Protein AF-A0AAW6JU43-F1 (afdb_monomer)

Foldseek 3Di:
DDKAWDDWDWDQDPQRKIWIKTKIFAPADQPPDRHRIWMWIWIDGPPDTDDIDTPNDDDDDD

Mean predicted aligned error: 5.8 Å

Secondary structure (DSSP, 8-state):
-PPEEEEEEEEE-TTSEEEEEEEEE-SSPPTT--SSEEEEEEEEETTEEEEEEES-------

Nearest PDB structures (foldseek):
  8v1l-assembly2_D  TM=4.881E-01  e=1.856E+00  Homo sapiens
  8th1-assembly1_D  TM=4.949E-01  e=2.735E+00  Homo sapiens
  8th5-assembly1_A  TM=4.948E-01  e=3.413E+00  Homo sapiens
  7xhg-assembly1_A  TM=4.879E-01  e=4.030E+00  Homo sapiens
  8th1-assembl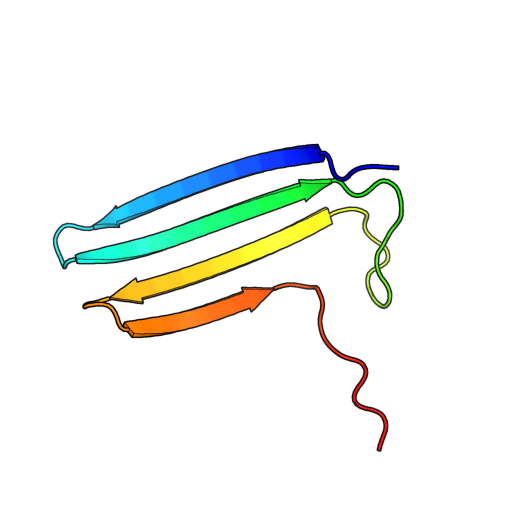y1_C  TM=4.975E-01  e=5.619E+00  Homo sapiens

Solvent-accessible surface area (backbone atoms only — not comparable to full-atom values): 3779 Å² total; per-residue (Å²): 130,71,69,42,82,74,46,78,50,76,48,74,47,96,86,54,33,37,44,34,42,39,34,28,40,38,81,58,50,56,81,89,45,85,52,38,68,46,44,38,41,39,33,31,42,86,93,39,82,76,44,77,46,60,75,78,67,69,90,79,76,132

Radius of gyration: 14.09 Å; Cα contacts (8 Å, |Δi|>4): 115; chains: 1; bounding box: 43×17×30 Å

Sequence (62 aa):
MKATLIAKAKEVNDDGSIVEVVIWELPEPTPPSTHKYKYRLFYGQNGKCRIRYDNERTKRRS

pLDDT: mean 86.9, std 15.12, range [41.44, 98.0]

Structure (mmCIF, N/CA/C/O backbone):
data_AF-A0AAW6JU43-F1
#
_entry.id   AF-A0AAW6JU43-F1
#
loop_
_atom_site.group_PDB
_atom_site.id
_atom_site.type_symbol
_atom_site.label_atom_id
_atom_site.label_alt_id
_atom_site.label_comp_id
_atom_site.label_asym_id
_atom_site.label_entity_id
_atom_site.label_seq_id
_atom_site.pdbx_PDB_ins_code
_atom_site.Cartn_x
_atom_site.Cartn_y
_atom_site.Cartn_z
_atom_site.occupancy
_atom_site.B_iso_or_equiv
_atom_site.auth_seq_id
_atom_site.auth_comp_id
_atom_site.auth_asym_id
_atom_site.auth_atom_id
_atom_site.pdbx_PDB_model_num
ATOM 1 N N . MET A 1 1 ? 13.790 10.605 -13.541 1.00 61.94 1 MET A N 1
ATOM 2 C CA . MET A 1 1 ? 12.551 10.035 -14.120 1.00 61.94 1 MET A CA 1
ATOM 3 C C . MET A 1 1 ? 11.567 9.801 -12.963 1.00 61.94 1 MET A C 1
ATOM 5 O O . MET A 1 1 ? 12.035 9.453 -11.885 1.00 61.94 1 MET A O 1
ATOM 9 N N . LYS A 1 2 ? 10.272 10.134 -13.095 1.00 81.56 2 LYS A N 1
ATOM 10 C CA . LYS A 1 2 ? 9.307 10.155 -11.967 1.00 81.56 2 LYS A CA 1
ATOM 11 C C . LYS A 1 2 ? 8.528 8.839 -11.874 1.00 81.56 2 LYS A C 1
ATOM 13 O O . LYS A 1 2 ? 8.291 8.210 -12.894 1.00 81.56 2 LYS A O 1
ATOM 18 N N . ALA A 1 3 ? 8.135 8.453 -10.662 1.00 91.12 3 ALA A N 1
ATOM 19 C CA . ALA A 1 3 ? 7.217 7.340 -10.443 1.00 91.12 3 ALA A CA 1
ATOM 20 C C . ALA A 1 3 ? 5.792 7.714 -10.889 1.00 91.12 3 ALA A C 1
ATOM 22 O O . ALA A 1 3 ? 5.333 8.826 -10.610 1.00 91.12 3 ALA A O 1
ATOM 23 N N . THR A 1 4 ? 5.096 6.780 -11.530 1.00 95.19 4 THR A N 1
ATOM 24 C CA . THR A 1 4 ? 3.709 6.919 -11.989 1.00 95.19 4 THR A CA 1
ATOM 25 C C . THR A 1 4 ? 2.782 6.240 -10.992 1.00 95.19 4 THR A C 1
ATOM 27 O O . THR A 1 4 ? 3.002 5.089 -10.632 1.00 95.19 4 THR A O 1
ATOM 30 N N . LEU A 1 5 ? 1.747 6.933 -10.516 1.00 95.62 5 LEU A N 1
ATOM 31 C CA . LEU A 1 5 ? 0.731 6.317 -9.662 1.00 95.62 5 LEU A CA 1
ATOM 32 C C . LEU A 1 5 ? -0.156 5.402 -10.514 1.00 95.62 5 LEU A C 1
ATOM 34 O O . LEU A 1 5 ? -0.798 5.878 -11.444 1.00 95.62 5 LEU A O 1
ATOM 38 N N . ILE A 1 6 ? -0.194 4.114 -10.179 1.00 96.44 6 ILE A N 1
ATOM 39 C CA . ILE A 1 6 ? -1.009 3.114 -10.882 1.00 96.44 6 ILE A CA 1
ATOM 40 C C . ILE A 1 6 ? -2.332 2.906 -10.160 1.00 96.44 6 ILE A C 1
ATOM 42 O O . ILE A 1 6 ? -3.389 2.889 -10.782 1.00 96.44 6 ILE A O 1
ATOM 46 N N . ALA A 1 7 ? -2.278 2.769 -8.835 1.00 95.31 7 ALA A N 1
ATOM 47 C CA . ALA A 1 7 ? -3.464 2.552 -8.027 1.00 95.31 7 ALA A CA 1
ATOM 48 C C . ALA A 1 7 ? -3.333 3.238 -6.672 1.00 95.31 7 ALA A C 1
ATOM 50 O O . ALA A 1 7 ? -2.272 3.226 -6.042 1.00 95.31 7 ALA A O 1
ATOM 51 N N . LYS A 1 8 ? -4.444 3.805 -6.210 1.00 97.12 8 LYS A N 1
ATOM 52 C CA . LYS A 1 8 ? -4.612 4.278 -4.843 1.00 97.12 8 LYS A CA 1
ATOM 53 C C . LYS A 1 8 ? -6.015 3.921 -4.383 1.00 97.12 8 LYS A C 1
ATOM 55 O O . LYS A 1 8 ? -6.983 4.442 -4.926 1.00 97.12 8 LYS A O 1
ATOM 60 N N . ALA A 1 9 ? -6.100 3.062 -3.380 1.00 97.12 9 ALA A N 1
ATOM 61 C CA . ALA A 1 9 ? -7.346 2.685 -2.738 1.00 97.12 9 ALA A CA 1
ATOM 62 C C . ALA A 1 9 ? -7.239 2.979 -1.246 1.00 97.12 9 ALA A C 1
ATOM 64 O O . ALA A 1 9 ? -6.221 2.678 -0.620 1.00 97.12 9 ALA A O 1
ATOM 65 N N . LYS A 1 10 ? -8.285 3.581 -0.688 1.00 97.00 10 LYS A N 1
ATOM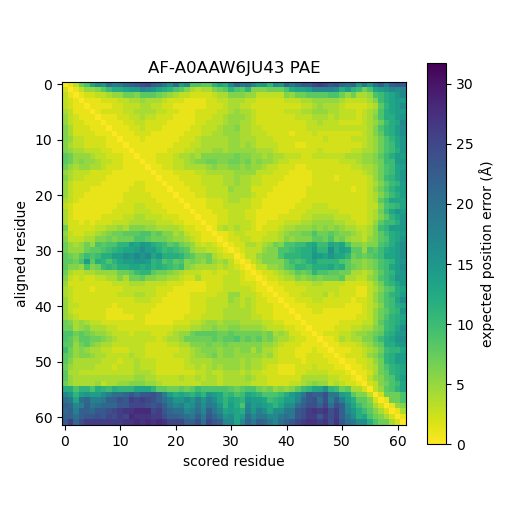 66 C CA . LYS A 1 10 ? -8.425 3.796 0.746 1.00 97.00 10 LYS A CA 1
ATOM 67 C C . LYS A 1 10 ? -9.842 3.433 1.140 1.00 97.00 10 LYS A C 1
ATOM 69 O O . LYS A 1 10 ? -10.787 3.999 0.599 1.00 97.00 10 LYS A O 1
ATOM 74 N N . GLU A 1 11 ? -9.950 2.542 2.104 1.00 97.50 11 GLU A N 1
ATOM 75 C CA . GLU A 1 11 ? -11.204 2.083 2.673 1.00 97.50 11 GLU A CA 1
ATOM 76 C C . GLU A 1 11 ? -11.227 2.430 4.158 1.00 97.50 11 GLU A C 1
ATOM 78 O O . GLU A 1 11 ? -10.206 2.336 4.850 1.00 97.50 11 GLU A O 1
ATOM 83 N N . VAL A 1 12 ? -12.384 2.887 4.624 1.00 96.69 12 VAL A N 1
ATOM 84 C CA . VAL A 1 12 ? -12.664 3.127 6.037 1.00 96.69 12 VAL A CA 1
ATOM 85 C C . VAL A 1 12 ? -13.848 2.244 6.384 1.00 96.69 12 VAL A C 1
ATOM 87 O O . VAL A 1 12 ? -14.917 2.409 5.802 1.00 96.69 12 VAL A O 1
ATOM 90 N N . ASN A 1 13 ? -13.632 1.307 7.295 1.00 96.06 13 ASN A N 1
ATOM 91 C CA . ASN A 1 13 ? -14.649 0.370 7.746 1.00 96.06 13 ASN A CA 1
ATOM 92 C C . ASN A 1 13 ? -15.496 0.981 8.868 1.00 96.06 13 ASN A C 1
ATOM 94 O O . ASN A 1 13 ? -15.059 1.907 9.559 1.00 96.06 13 ASN A O 1
ATOM 98 N N . ASP A 1 14 ? -16.670 0.398 9.106 1.00 96.38 14 ASP A N 1
ATOM 99 C CA . ASP A 1 14 ? -17.605 0.833 10.154 1.00 96.38 14 ASP A CA 1
ATOM 100 C C . ASP A 1 14 ? -17.003 0.766 11.570 1.00 96.38 14 ASP A C 1
ATOM 102 O O . ASP A 1 14 ? -17.374 1.538 12.451 1.00 96.38 14 ASP A O 1
ATOM 106 N N . ASP A 1 15 ? -16.022 -0.115 11.791 1.00 94.88 15 ASP A N 1
ATOM 107 C CA . ASP A 1 15 ? -15.285 -0.243 13.055 1.00 94.88 15 ASP A CA 1
ATOM 108 C C . ASP A 1 15 ? -14.159 0.801 13.225 1.00 94.88 15 ASP A C 1
ATOM 110 O O . ASP A 1 15 ? -13.331 0.706 14.140 1.00 94.88 15 ASP A O 1
ATOM 114 N N . GLY A 1 16 ? -14.080 1.778 12.317 1.00 94.56 16 GLY A N 1
ATOM 115 C CA . GLY A 1 16 ? -13.062 2.826 12.299 1.00 94.56 16 GLY A CA 1
ATOM 116 C C . GLY A 1 16 ? -11.671 2.338 11.892 1.00 94.56 16 GLY A C 1
ATOM 117 O O . GLY A 1 16 ? -10.692 3.084 12.041 1.00 94.56 16 GLY A O 1
ATOM 118 N N . SER A 1 17 ? -11.542 1.098 11.408 1.00 97.12 17 SER A N 1
ATOM 119 C CA . SER A 1 17 ? -10.307 0.640 10.784 1.00 97.12 17 SER A CA 1
ATOM 120 C C . SER A 1 17 ? -10.152 1.224 9.380 1.00 97.12 17 SER A C 1
ATOM 122 O O . SER A 1 17 ? -11.116 1.523 8.679 1.00 97.12 17 SER A O 1
ATOM 124 N N . ILE A 1 18 ? -8.903 1.442 8.986 1.00 98.00 18 ILE A N 1
ATOM 125 C CA . ILE A 1 18 ? -8.522 2.042 7.714 1.00 98.00 18 ILE A CA 1
ATOM 126 C C . ILE A 1 18 ? -7.553 1.096 7.028 1.00 98.00 18 ILE A C 1
ATOM 128 O O . ILE A 1 18 ? -6.514 0.764 7.606 1.00 98.00 18 ILE A O 1
ATOM 132 N N . VAL A 1 19 ? -7.857 0.739 5.785 1.00 97.38 19 VAL A N 1
ATOM 133 C CA . VAL A 1 19 ? -6.943 0.048 4.873 1.00 97.38 19 VAL A CA 1
ATOM 134 C C . VAL A 1 19 ? -6.593 1.012 3.748 1.00 97.38 19 VAL A C 1
ATOM 136 O O . VAL A 1 19 ? -7.476 1.567 3.101 1.00 97.38 19 VAL A O 1
ATOM 139 N N . GLU A 1 20 ? -5.307 1.238 3.501 1.00 97.75 20 GLU A N 1
ATOM 140 C CA . GLU A 1 20 ? -4.851 2.031 2.358 1.00 97.75 20 GLU A CA 1
ATOM 141 C C . GLU A 1 20 ? -3.777 1.268 1.586 1.00 97.75 20 GLU A C 1
ATOM 143 O O . GLU A 1 20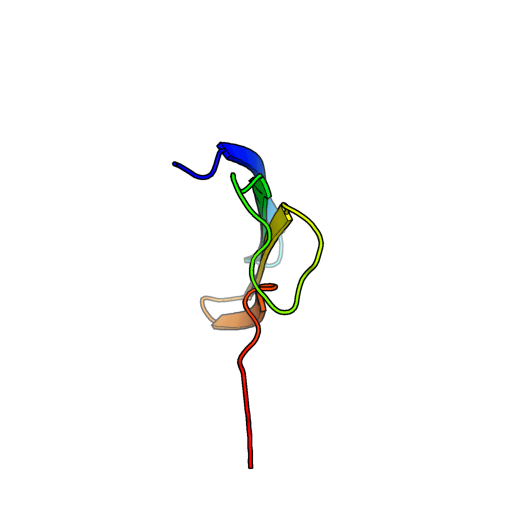 ? -2.790 0.802 2.157 1.00 97.75 20 GLU A O 1
ATOM 148 N N . VAL A 1 21 ? -3.969 1.167 0.272 1.00 96.94 21 VAL A N 1
ATOM 149 C CA . VAL A 1 21 ? -3.024 0.569 -0.668 1.00 96.94 21 VAL A CA 1
ATOM 150 C C . VAL A 1 21 ? -2.661 1.609 -1.709 1.00 96.94 21 VAL A C 1
ATOM 152 O O . VAL A 1 21 ? -3.529 2.220 -2.334 1.00 96.94 21 VAL A O 1
ATOM 155 N N . VAL A 1 22 ? -1.364 1.795 -1.923 1.00 96.75 22 VAL A N 1
ATOM 156 C CA . VAL A 1 22 ? -0.848 2.674 -2.968 1.00 96.75 22 VAL A CA 1
ATOM 157 C C . VAL A 1 22 ? 0.204 1.928 -3.768 1.00 96.75 22 VAL A C 1
ATOM 159 O O . VAL A 1 22 ? 1.121 1.352 -3.184 1.00 96.75 22 VAL A O 1
ATOM 162 N N . ILE A 1 23 ? 0.070 1.933 -5.091 1.00 94.94 23 ILE A N 1
ATOM 163 C CA . ILE A 1 23 ? 0.963 1.254 -6.029 1.00 94.94 23 ILE A CA 1
ATOM 164 C C . ILE A 1 23 ? 1.457 2.273 -7.046 1.00 94.94 23 ILE A C 1
ATOM 166 O O . ILE A 1 23 ? 0.669 2.978 -7.680 1.00 94.94 23 ILE A O 1
ATOM 170 N N . TRP A 1 24 ? 2.768 2.308 -7.229 1.00 95.44 24 TRP A N 1
ATOM 171 C CA . TRP A 1 24 ? 3.443 3.106 -8.234 1.00 95.44 24 TRP A CA 1
ATOM 172 C C . TRP A 1 24 ? 4.230 2.208 -9.182 1.00 95.44 24 TRP A C 1
ATOM 174 O O . TRP A 1 24 ? 4.815 1.210 -8.763 1.00 95.44 24 TRP A O 1
ATOM 184 N N . GLU A 1 25 ? 4.307 2.609 -10.441 1.00 93.88 25 GLU A N 1
ATOM 185 C CA . GLU A 1 25 ? 5.299 2.123 -11.386 1.00 93.88 25 GLU A CA 1
ATOM 186 C C . GLU A 1 25 ? 6.502 3.067 -11.365 1.00 93.88 25 GLU A C 1
ATOM 188 O O . GLU A 1 25 ? 6.384 4.291 -11.441 1.00 93.88 25 GLU A O 1
ATOM 193 N N . LEU A 1 26 ? 7.678 2.488 -11.209 1.00 91.38 26 LEU A N 1
ATOM 194 C CA . LEU A 1 26 ? 8.957 3.157 -11.179 1.00 91.38 26 LEU A CA 1
ATOM 195 C C . LEU A 1 26 ? 9.590 3.117 -12.571 1.00 91.38 26 LEU A C 1
ATOM 197 O O . LEU A 1 26 ? 9.429 2.143 -13.306 1.00 91.38 26 LEU A O 1
ATOM 201 N N . PRO A 1 27 ? 10.387 4.132 -12.923 1.00 89.25 27 PRO A N 1
ATOM 202 C CA . PRO A 1 27 ? 11.155 4.105 -14.165 1.00 89.25 27 PRO A CA 1
ATOM 203 C C . PRO A 1 27 ? 12.152 2.932 -14.222 1.00 89.25 27 PRO A C 1
ATOM 205 O O . PRO A 1 27 ? 12.339 2.305 -15.271 1.00 89.25 27 PRO A O 1
ATOM 208 N N . GLU A 1 28 ? 12.739 2.599 -13.071 1.00 87.06 28 GLU A N 1
ATOM 209 C CA . GLU A 1 28 ? 13.736 1.549 -12.878 1.00 87.06 28 GLU A CA 1
ATOM 210 C C . GLU A 1 28 ? 13.399 0.730 -11.620 1.00 87.06 28 GLU A C 1
ATOM 212 O O . GLU A 1 28 ? 12.819 1.279 -10.677 1.00 87.06 28 GLU A O 1
ATOM 217 N N . PRO A 1 29 ? 13.738 -0.571 -11.578 1.00 84.44 29 PRO A N 1
ATOM 218 C CA . PRO A 1 29 ? 13.559 -1.388 -10.381 1.00 84.44 29 PRO A CA 1
ATOM 219 C C . PRO A 1 29 ? 14.360 -0.848 -9.189 1.00 84.44 29 PRO A C 1
ATOM 221 O O . PRO A 1 29 ? 15.498 -0.407 -9.341 1.00 84.44 29 PRO A O 1
ATOM 224 N N . THR A 1 30 ? 13.797 -0.926 -7.984 1.00 78.88 30 THR A N 1
ATOM 225 C CA . THR A 1 30 ? 14.505 -0.584 -6.740 1.00 78.88 30 THR A CA 1
ATOM 226 C C . THR A 1 30 ? 15.157 -1.824 -6.131 1.00 78.88 30 THR A C 1
ATOM 228 O O . THR A 1 30 ? 14.420 -2.724 -5.720 1.00 78.88 30 THR A O 1
ATOM 231 N N . PRO A 1 31 ? 16.496 -1.884 -5.984 1.00 73.94 31 PRO A N 1
ATOM 232 C CA . PRO A 1 31 ? 17.164 -3.022 -5.357 1.00 73.94 31 PRO A CA 1
ATOM 233 C C . PRO A 1 31 ? 16.637 -3.296 -3.937 1.00 73.94 31 PRO A C 1
ATOM 235 O O . PRO A 1 31 ? 16.443 -2.345 -3.178 1.00 73.94 31 PRO A O 1
ATOM 238 N N . PRO A 1 32 ? 16.447 -4.568 -3.536 1.00 71.38 32 PRO A N 1
ATOM 239 C CA . PRO A 1 32 ? 16.758 -5.809 -4.259 1.00 71.38 32 PRO A CA 1
ATOM 240 C C . PRO A 1 32 ? 15.665 -6.266 -5.239 1.00 71.38 32 PRO A C 1
ATOM 242 O O . PRO A 1 32 ? 15.790 -7.335 -5.831 1.00 71.38 32 PRO A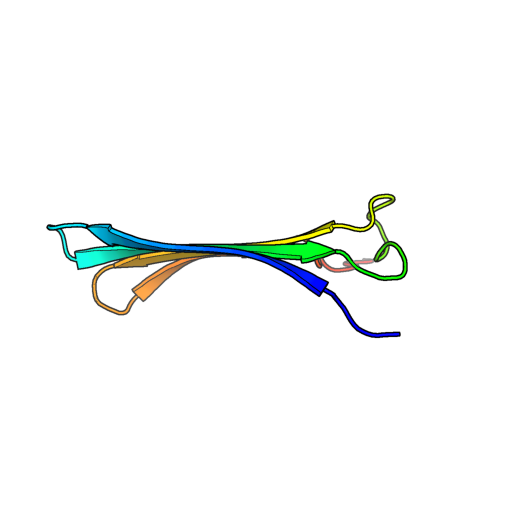 O 1
ATOM 245 N N . SER A 1 33 ? 14.581 -5.506 -5.387 1.00 75.50 33 SER A N 1
ATOM 246 C CA . SER A 1 33 ? 13.505 -5.885 -6.289 1.00 75.50 33 SER A CA 1
ATOM 247 C C . SER A 1 33 ? 13.929 -5.751 -7.752 1.00 75.50 33 SER A C 1
ATOM 249 O O . SER A 1 33 ? 14.526 -4.758 -8.163 1.00 75.50 33 SER A O 1
ATOM 251 N N . THR A 1 34 ? 13.594 -6.768 -8.543 1.00 79.50 34 THR A N 1
ATOM 252 C CA . THR A 1 34 ? 13.789 -6.806 -9.997 1.00 79.50 34 THR A CA 1
ATOM 253 C C . THR A 1 34 ? 12.597 -6.227 -10.759 1.00 79.50 34 THR A C 1
ATOM 255 O O . THR A 1 34 ? 12.693 -6.003 -11.964 1.00 79.50 34 THR A O 1
ATOM 258 N N . HIS A 1 35 ? 11.478 -5.954 -10.078 1.00 85.75 35 HIS A N 1
ATOM 259 C CA . HIS A 1 35 ? 10.282 -5.388 -10.691 1.00 85.75 35 HIS A CA 1
ATOM 260 C C . HIS A 1 35 ? 10.212 -3.871 -10.512 1.00 85.75 35 HIS A C 1
ATOM 262 O O . HIS A 1 35 ? 10.668 -3.303 -9.519 1.00 85.75 35 HIS A O 1
ATOM 268 N N . LYS A 1 36 ? 9.542 -3.209 -11.455 1.00 90.38 36 LYS A N 1
ATOM 269 C CA . LYS A 1 36 ? 9.353 -1.754 -11.458 1.00 90.38 36 LYS A CA 1
ATOM 270 C C . LYS A 1 36 ? 8.221 -1.273 -10.552 1.00 90.38 36 LYS A C 1
ATOM 272 O O . LYS A 1 36 ? 7.930 -0.093 -10.531 1.00 90.38 36 LYS A O 1
ATOM 277 N N . TYR A 1 37 ? 7.575 -2.140 -9.780 1.00 91.25 37 TYR A N 1
ATOM 278 C CA . TYR A 1 37 ? 6.479 -1.714 -8.908 1.00 91.25 37 TYR A CA 1
ATOM 279 C C . TYR A 1 37 ? 6.961 -1.344 -7.506 1.00 91.25 37 TYR A C 1
ATOM 281 O O . TYR A 1 37 ? 7.623 -2.135 -6.837 1.00 91.25 37 TYR A O 1
ATOM 289 N N . LYS A 1 38 ? 6.574 -0.162 -7.033 1.00 90.31 38 LYS A N 1
ATOM 290 C CA . LYS A 1 38 ? 6.633 0.236 -5.625 1.00 90.31 38 LYS A CA 1
ATOM 291 C C . LYS A 1 38 ? 5.237 0.145 -5.043 1.00 90.31 38 LYS A C 1
ATOM 293 O O . LYS A 1 38 ? 4.281 0.561 -5.688 1.00 90.31 38 LYS A O 1
ATOM 298 N N . TYR A 1 39 ? 5.106 -0.344 -3.821 1.00 92.94 39 TYR A N 1
ATOM 299 C CA . TYR A 1 39 ? 3.813 -0.374 -3.159 1.00 92.94 39 TYR A CA 1
ATOM 300 C C . TYR A 1 39 ? 3.921 -0.095 -1.669 1.00 92.94 39 TYR A C 1
ATOM 302 O O . TYR A 1 39 ? 4.948 -0.329 -1.029 1.00 92.94 39 TYR A O 1
ATOM 310 N N . ARG A 1 40 ? 2.832 0.444 -1.131 1.00 93.69 40 ARG A N 1
ATOM 311 C CA . ARG A 1 40 ? 2.639 0.704 0.286 1.00 93.69 40 ARG A CA 1
ATOM 312 C C . ARG A 1 40 ? 1.270 0.189 0.694 1.00 93.69 40 ARG A C 1
ATOM 314 O O . ARG A 1 40 ? 0.273 0.551 0.080 1.00 93.69 40 ARG A O 1
ATOM 321 N N . LEU A 1 41 ? 1.251 -0.598 1.758 1.00 95.62 41 LEU A N 1
ATOM 322 C CA . LEU A 1 41 ? 0.063 -1.015 2.482 1.00 95.62 41 LEU A CA 1
ATOM 323 C C . LEU A 1 41 ? 0.091 -0.367 3.866 1.00 95.62 41 LEU A C 1
ATOM 325 O O . LEU A 1 41 ? 1.102 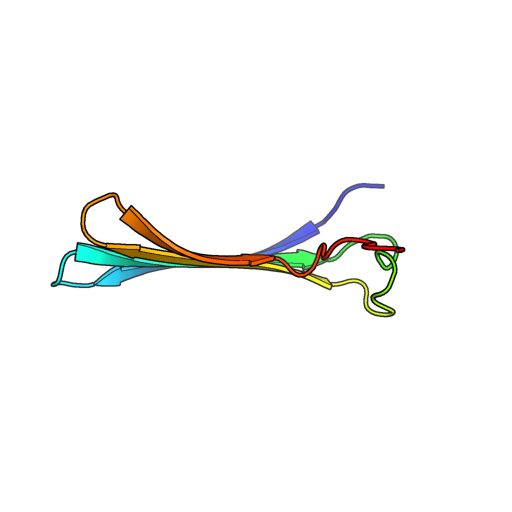-0.409 4.574 1.00 95.62 41 LEU A O 1
ATOM 329 N N . PHE A 1 42 ? -1.035 0.204 4.257 1.00 97.12 42 PHE A N 1
ATOM 330 C CA . PHE A 1 42 ? -1.302 0.685 5.598 1.00 97.12 42 PHE A CA 1
ATOM 331 C C . PHE A 1 42 ? -2.568 0.016 6.119 1.00 97.12 42 PHE A C 1
ATOM 333 O O . PHE A 1 42 ? -3.576 -0.055 5.419 1.00 97.12 42 PHE A O 1
ATOM 340 N N . TYR A 1 43 ? -2.507 -0.429 7.366 1.00 97.25 43 TYR A N 1
ATOM 341 C CA . TYR A 1 43 ? -3.668 -0.797 8.151 1.00 97.25 43 TYR A CA 1
ATOM 342 C C . TYR A 1 43 ? -3.557 -0.160 9.530 1.00 97.25 43 TYR A C 1
ATOM 344 O O . TYR A 1 43 ? -2.550 -0.311 10.235 1.00 97.25 43 TYR A O 1
ATOM 352 N N . GLY A 1 44 ? -4.602 0.545 9.932 1.00 97.50 44 GLY A N 1
ATOM 353 C CA . GLY A 1 44 ? -4.678 1.181 11.236 1.00 97.50 44 GLY A CA 1
ATOM 354 C C . GLY A 1 44 ? -6.100 1.224 11.757 1.00 97.50 44 GLY A C 1
ATOM 355 O O . GLY A 1 44 ? -7.049 1.026 11.015 1.00 97.50 44 GLY A O 1
ATOM 356 N N . GLN A 1 45 ? -6.244 1.479 13.049 1.00 97.12 45 GLN A N 1
ATOM 357 C CA . GLN A 1 45 ? -7.540 1.652 13.702 1.00 97.12 45 GLN A CA 1
ATOM 358 C C . GLN A 1 45 ? -7.353 2.566 14.910 1.00 97.12 45 GLN A C 1
ATOM 360 O O . GLN A 1 45 ? -6.322 2.484 15.586 1.00 97.12 45 GLN A O 1
ATOM 365 N N . ASN A 1 46 ? -8.331 3.430 15.190 1.00 92.62 46 ASN A N 1
ATOM 366 C CA . ASN A 1 46 ? -8.313 4.357 16.332 1.00 92.62 46 ASN A CA 1
ATOM 367 C C . ASN A 1 46 ? -7.041 5.223 16.383 1.00 92.62 46 ASN A C 1
ATOM 369 O O . ASN A 1 46 ? -6.396 5.351 17.424 1.00 92.62 46 ASN A O 1
ATOM 373 N N . GLY A 1 47 ? -6.618 5.743 15.226 1.00 89.69 47 GLY A N 1
ATOM 374 C CA . GLY A 1 47 ? -5.410 6.567 15.092 1.00 89.69 47 GLY A CA 1
ATOM 375 C C 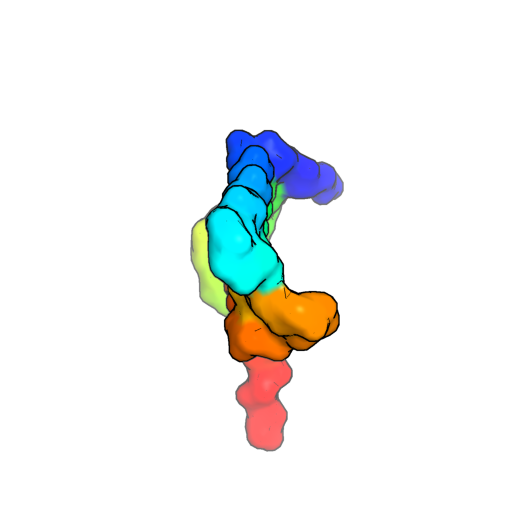. GLY A 1 47 ? -4.084 5.813 15.263 1.00 89.69 47 GLY A C 1
ATOM 376 O O . GLY A 1 47 ? -3.021 6.419 15.138 1.00 89.69 47 GLY A O 1
ATOM 377 N N . LYS A 1 48 ? -4.109 4.497 15.514 1.00 94.56 48 LYS A N 1
ATOM 378 C CA . LYS A 1 48 ? -2.908 3.669 15.667 1.00 94.56 48 LYS A CA 1
ATOM 379 C C . LYS A 1 48 ? -2.608 2.915 14.378 1.00 94.56 48 LYS A C 1
ATOM 381 O O . LYS A 1 48 ? -3.457 2.195 13.855 1.00 94.56 48 LYS A O 1
ATOM 386 N N . CYS A 1 49 ? -1.374 3.037 13.898 1.00 95.44 49 CYS A N 1
ATOM 387 C CA . CYS A 1 49 ? -0.846 2.198 12.827 1.00 95.44 49 CYS A CA 1
ATOM 388 C C . CYS A 1 49 ? -0.603 0.783 13.368 1.00 95.44 49 CYS A C 1
ATOM 390 O O . CYS A 1 49 ? 0.189 0.616 14.293 1.00 95.44 49 CYS A O 1
ATOM 392 N N . ARG A 1 50 ? -1.272 -0.222 12.796 1.00 94.56 50 ARG A N 1
ATOM 393 C CA . ARG A 1 50 ? -1.105 -1.634 13.179 1.00 94.56 50 ARG A CA 1
ATOM 394 C C . ARG A 1 50 ? -0.198 -2.378 12.209 1.00 94.56 50 ARG A C 1
ATOM 396 O O . ARG A 1 50 ? 0.690 -3.100 12.645 1.00 94.56 50 ARG A O 1
ATOM 403 N N . ILE A 1 51 ? -0.391 -2.174 10.907 1.00 93.75 51 ILE A N 1
ATOM 404 C CA . ILE A 1 51 ? 0.466 -2.738 9.862 1.00 93.75 51 ILE A CA 1
ATOM 405 C C . ILE A 1 51 ? 0.880 -1.609 8.935 1.00 93.75 51 ILE A C 1
ATOM 407 O O . ILE A 1 51 ? 0.060 -0.822 8.464 1.00 93.75 51 ILE A O 1
ATOM 411 N N . ARG A 1 52 ? 2.174 -1.556 8.649 1.00 93.06 52 ARG A N 1
ATOM 412 C CA . ARG A 1 52 ? 2.719 -0.764 7.561 1.00 93.06 52 ARG A CA 1
ATOM 413 C C . ARG A 1 52 ? 3.695 -1.640 6.813 1.00 93.06 52 ARG A C 1
ATOM 415 O O . ARG A 1 52 ? 4.653 -2.131 7.404 1.00 93.06 52 ARG A O 1
ATOM 422 N N . TYR A 1 53 ? 3.425 -1.842 5.537 1.00 90.44 53 TYR A N 1
ATOM 423 C CA . TYR A 1 53 ? 4.315 -2.566 4.655 1.00 90.44 53 TYR A CA 1
ATOM 424 C C . TYR A 1 53 ? 4.662 -1.667 3.484 1.00 90.44 53 TYR A C 1
ATOM 426 O O . TYR A 1 53 ? 3.784 -1.131 2.812 1.00 90.44 53 TYR A O 1
ATOM 434 N N . ASP A 1 54 ? 5.948 -1.507 3.240 1.00 88.38 54 ASP A N 1
ATOM 435 C CA . ASP A 1 54 ? 6.460 -1.006 1.983 1.00 88.38 54 ASP A CA 1
ATOM 436 C C . ASP A 1 54 ? 7.477 -2.011 1.457 1.00 88.38 54 ASP A C 1
ATOM 438 O O . ASP A 1 54 ? 8.112 -2.757 2.207 1.00 88.38 54 ASP A O 1
ATOM 442 N N . ASN A 1 55 ? 7.586 -2.073 0.139 1.00 84.56 55 ASN A N 1
ATOM 443 C CA . ASN A 1 55 ? 8.519 -2.968 -0.525 1.00 84.56 55 ASN A CA 1
ATOM 444 C C . ASN A 1 55 ? 9.908 -2.347 -0.712 1.00 84.56 55 ASN A C 1
ATOM 446 O O . ASN A 1 55 ? 10.739 -2.910 -1.420 1.00 84.56 55 ASN A O 1
ATOM 450 N N . GLU A 1 56 ? 10.185 -1.218 -0.055 1.00 72.88 56 GLU A N 1
ATOM 451 C CA . GLU A 1 56 ? 11.474 -0.520 -0.116 1.00 72.88 56 GLU A CA 1
ATOM 452 C C . GLU A 1 56 ? 12.519 -1.146 0.826 1.00 72.88 56 GLU A C 1
ATOM 454 O O . GLU A 1 56 ? 13.492 -0.497 1.214 1.00 72.88 56 GLU A O 1
ATOM 459 N N . ARG A 1 57 ? 12.335 -2.409 1.241 1.00 64.38 57 ARG A N 1
ATOM 460 C CA . ARG A 1 57 ? 13.050 -2.976 2.387 1.00 64.38 57 ARG A CA 1
ATOM 461 C C . ARG A 1 57 ? 14.571 -3.049 2.185 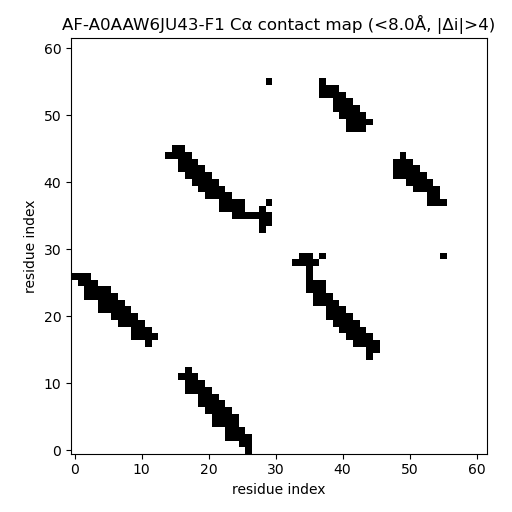1.00 64.38 57 ARG A C 1
ATOM 463 O O . ARG A 1 57 ? 15.115 -3.969 1.583 1.00 64.38 57 ARG A O 1
ATOM 470 N N . THR A 1 58 ? 15.221 -2.093 2.844 1.00 46.22 58 THR A N 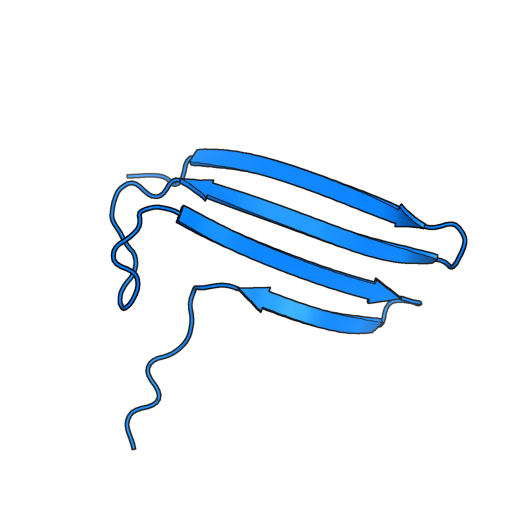1
ATOM 471 C CA . THR A 1 58 ? 16.266 -2.240 3.871 1.00 46.22 58 THR A CA 1
ATOM 472 C C . THR A 1 58 ? 17.348 -3.291 3.598 1.00 46.22 58 THR A C 1
ATOM 474 O O . THR A 1 58 ? 17.241 -4.445 4.015 1.00 46.22 58 THR A O 1
ATOM 477 N N . LYS A 1 59 ? 18.496 -2.838 3.076 1.00 41.44 59 LYS A N 1
ATOM 478 C CA . LYS A 1 59 ? 19.789 -3.447 3.425 1.00 41.44 59 LYS A CA 1
ATOM 479 C C . LYS A 1 59 ? 19.941 -3.407 4.954 1.00 41.44 59 LYS A C 1
ATOM 481 O O . LYS A 1 59 ? 20.223 -2.354 5.513 1.00 41.44 59 LYS A O 1
ATOM 486 N N . ARG A 1 60 ? 19.795 -4.543 5.635 1.00 45.56 60 ARG A N 1
ATOM 487 C CA . ARG A 1 60 ? 20.582 -4.817 6.845 1.00 45.56 60 ARG A CA 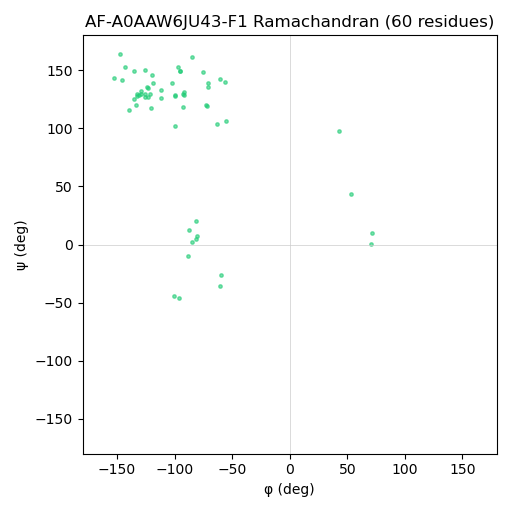1
ATOM 488 C C . ARG A 1 60 ? 21.716 -5.732 6.410 1.00 45.56 60 ARG A C 1
ATOM 490 O O . ARG A 1 60 ? 21.484 -6.909 6.155 1.00 45.56 60 ARG A O 1
ATOM 497 N N . ARG A 1 61 ? 22.913 -5.171 6.253 1.00 43.22 61 ARG A N 1
ATOM 498 C CA . ARG A 1 61 ? 24.134 -5.966 6.369 1.00 43.22 61 ARG A CA 1
ATOM 499 C C . ARG A 1 61 ? 24.574 -5.880 7.828 1.00 43.22 61 ARG A C 1
ATOM 501 O O . ARG A 1 61 ? 24.519 -4.795 8.402 1.00 43.22 61 ARG A O 1
ATOM 508 N N . SER A 1 62 ? 24.866 -7.053 8.380 1.00 43.88 62 SER A N 1
ATOM 509 C CA . SER A 1 62 ? 25.653 -7.280 9.593 1.00 43.88 62 SER A CA 1
ATOM 510 C C . SER A 1 62 ? 26.882 -6.388 9.657 1.00 43.88 62 SER A C 1
ATOM 512 O O . SER A 1 62 ? 27.491 -6.221 8.571 1.00 43.88 62 SER A O 1
#